Protein AF-A0A356TCF1-F1 (afdb_monomer)

Radius of gyration: 14.04 Å; Cα contacts (8 Å, |Δi|>4): 67; chains: 1; bounding box: 32×21×37 Å

Solvent-accessible surface area (backbone atoms only — not comparable to full-atom values): 4618 Å² total; per-residue (Å²): 108,74,66,56,53,54,49,53,56,28,51,79,66,71,62,67,79,75,69,64,39,84,41,50,53,60,59,22,47,52,53,18,50,63,74,41,46,65,58,39,56,73,71,71,54,86,86,87,86,88,77,76,95,60,82,47,78,42,80,40,32,58,70,59,50,15,49,51,45,32,55,51,66,76,71,109

Foldseek 3Di:
DVVVVVVVVCVVVVNDDWPWDWDFLVLLLVLLCVVCVVVCVVVVHDDDDDDDPDGDIDGGRSPVSSVVNNVVSVVD

Mean predicted aligned error: 6.13 Å

pLDDT: mean 87.23, std 12.87, range [51.53, 97.88]

Nearest PDB structures (foldseek):
  4q20-assembly1_A  TM=8.871E-01  e=2.139E-03  Caulobacter vibrioides CB15
  4q20-assembly1_B  TM=8.892E-01  e=1.143E-02  Caulobacter vibrioides CB15
  3jz3-assembly1_A  TM=7.223E-01  e=2.499E-01  Escherichia coli K-12
  6paj-assembly1_A  TM=7.475E-01  e=6.388E-01  Staphylococcus aureus
  6paj-assembly1_B  TM=6.552E-01  e=2.284E+00  Staphylococcus aureus

Secondary structure (DSSP, 8-state):
-HHHHHHHHHHHTT------EEEEHHHHHHHHHHHHHHHHHHTT--------SS--EEEE-HHHHHHHHHHHHHH-

Structure (mmCIF, N/CA/C/O backbone):
data_AF-A0A356TCF1-F1
#
_entry.id   AF-A0A356TCF1-F1
#
loop_
_atom_site.group_PDB
_atom_site.id
_atom_site.type_symbol
_atom_site.label_atom_id
_atom_site.label_alt_id
_atom_site.label_comp_id
_atom_site.label_asym_id
_atom_site.label_entity_id
_atom_site.label_seq_id
_atom_site.pdbx_PDB_ins_code
_atom_site.Cartn_x
_atom_site.Cartn_y
_atom_site.Cartn_z
_atom_site.occupancy
_atom_site.B_iso_or_e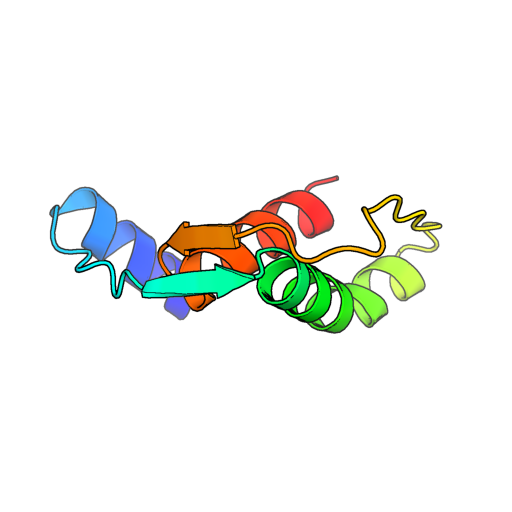quiv
_atom_site.auth_seq_id
_atom_site.auth_comp_id
_atom_site.auth_asym_id
_atom_site.auth_atom_id
_atom_site.pdbx_PDB_model_num
ATOM 1 N N . LEU A 1 1 ? 8.899 9.921 9.144 1.00 51.97 1 LEU A N 1
ATOM 2 C CA . LEU A 1 1 ? 9.811 9.912 10.318 1.00 51.97 1 LEU A CA 1
ATOM 3 C C . LEU A 1 1 ? 9.113 10.265 11.632 1.00 51.97 1 LEU A C 1
ATOM 5 O O . LEU A 1 1 ? 9.064 9.396 12.491 1.00 51.97 1 LEU A O 1
ATOM 9 N N . VAL A 1 2 ? 8.552 11.471 11.822 1.00 51.53 2 VAL A N 1
ATOM 10 C CA . VAL A 1 2 ? 7.779 11.772 13.055 1.00 51.53 2 VAL A CA 1
ATOM 11 C C . VAL A 1 2 ? 6.479 10.956 13.120 1.00 51.53 2 VAL A C 1
ATOM 13 O O . VAL A 1 2 ? 6.195 10.372 14.163 1.00 51.53 2 VAL A O 1
ATOM 16 N N . ASP A 1 3 ? 5.746 10.838 12.008 1.00 57.53 3 ASP A N 1
ATOM 17 C CA . ASP A 1 3 ? 4.523 10.018 11.945 1.00 57.53 3 ASP A CA 1
ATOM 18 C C . ASP A 1 3 ? 4.794 8.527 12.204 1.00 57.53 3 ASP A C 1
ATOM 20 O O . ASP A 1 3 ? 4.087 7.902 12.992 1.00 57.53 3 ASP A O 1
ATOM 24 N N . ASP A 1 4 ? 5.882 7.978 11.653 1.00 62.50 4 ASP A N 1
ATOM 25 C CA . ASP A 1 4 ? 6.254 6.572 11.870 1.00 62.50 4 ASP A CA 1
ATOM 26 C C . ASP A 1 4 ? 6.603 6.283 13.341 1.00 62.50 4 ASP A C 1
ATOM 28 O O . ASP A 1 4 ? 6.210 5.252 13.887 1.00 62.50 4 ASP A O 1
ATOM 32 N N . LEU A 1 5 ? 7.281 7.213 14.027 1.00 61.88 5 LEU A N 1
ATOM 33 C CA . LEU A 1 5 ? 7.579 7.099 15.462 1.00 61.88 5 LEU A CA 1
ATOM 34 C C . LEU A 1 5 ? 6.312 7.170 16.329 1.00 61.88 5 LEU A C 1
ATOM 36 O O . LEU A 1 5 ? 6.199 6.445 17.324 1.00 61.88 5 LEU A O 1
ATOM 40 N N . LEU A 1 6 ? 5.345 8.017 15.959 1.00 62.62 6 LEU A N 1
ATOM 41 C CA . LEU A 1 6 ? 4.054 8.099 16.647 1.00 62.62 6 LEU A CA 1
ATOM 42 C C . LEU A 1 6 ? 3.245 6.812 16.475 1.00 62.62 6 LEU A C 1
ATOM 44 O O . LEU A 1 6 ? 2.635 6.336 17.437 1.00 62.62 6 LEU A O 1
ATOM 48 N N . ASP A 1 7 ? 3.277 6.221 15.285 1.00 64.75 7 ASP A N 1
ATOM 49 C CA . ASP A 1 7 ? 2.596 4.963 15.007 1.00 64.75 7 ASP A CA 1
ATOM 50 C C . ASP A 1 7 ? 3.234 3.785 15.747 1.00 64.75 7 ASP A C 1
ATOM 52 O O . ASP A 1 7 ? 2.516 3.050 16.426 1.00 64.75 7 ASP A O 1
ATOM 56 N N . VAL A 1 8 ? 4.566 3.662 15.756 1.00 65.62 8 VAL A N 1
ATOM 57 C CA . VAL A 1 8 ? 5.279 2.649 16.563 1.00 65.62 8 VAL A CA 1
ATOM 58 C C . VAL A 1 8 ? 4.933 2.786 18.050 1.00 65.62 8 VAL A C 1
ATOM 60 O O . VAL A 1 8 ? 4.673 1.793 18.736 1.00 65.62 8 VAL A O 1
ATOM 63 N N . SER A 1 9 ? 4.844 4.020 18.552 1.00 65.19 9 SER A N 1
ATOM 64 C CA . SER A 1 9 ? 4.451 4.291 19.935 1.00 65.19 9 SER A CA 1
ATOM 65 C C . SER A 1 9 ? 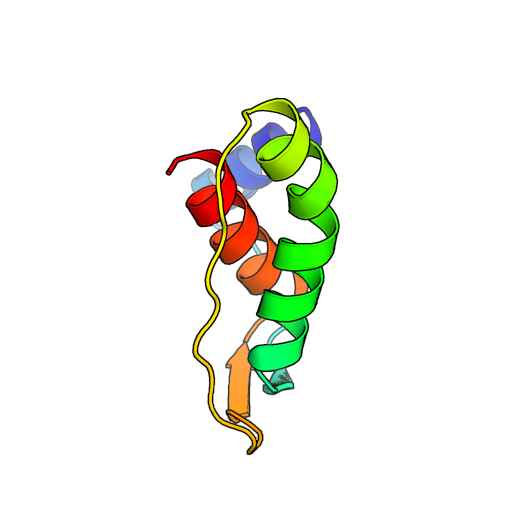3.012 3.870 20.257 1.00 65.19 9 SER A C 1
ATOM 67 O O . SER A 1 9 ? 2.732 3.425 21.374 1.00 65.19 9 SER A O 1
ATOM 69 N N . ARG A 1 10 ? 2.085 4.000 19.300 1.00 67.19 10 ARG A N 1
ATOM 70 C CA . ARG A 1 10 ? 0.694 3.544 19.451 1.00 67.19 10 ARG A CA 1
ATOM 71 C C . ARG A 1 10 ? 0.584 2.023 19.343 1.00 67.19 10 ARG A C 1
ATOM 73 O O . ARG A 1 10 ? -0.171 1.444 20.122 1.00 67.19 10 ARG A O 1
ATOM 80 N N . ILE A 1 11 ? 1.363 1.382 18.465 1.00 68.19 11 ILE A N 1
ATOM 81 C CA . ILE A 1 11 ? 1.439 -0.087 18.336 1.00 68.19 11 ILE A CA 1
ATOM 82 C C . ILE A 1 11 ? 1.924 -0.702 19.646 1.00 68.19 11 ILE A C 1
ATOM 84 O O . ILE A 1 11 ? 1.252 -1.563 20.206 1.00 68.19 11 ILE A O 1
ATOM 88 N N . SER A 1 12 ? 3.050 -0.211 20.173 1.00 64.25 12 SER A N 1
ATOM 89 C CA . SER A 1 12 ? 3.664 -0.722 21.406 1.00 64.25 12 SER A CA 1
ATOM 90 C C . SER A 1 12 ? 2.746 -0.601 22.631 1.00 64.25 12 SER A C 1
ATOM 92 O O . SER A 1 12 ? 2.845 -1.395 23.562 1.00 64.25 12 SER A O 1
ATOM 94 N N . ARG A 1 13 ? 1.805 0.353 22.617 1.00 72.94 13 ARG A N 1
ATOM 95 C CA . ARG A 1 13 ? 0.801 0.546 23.676 1.00 72.94 13 ARG A CA 1
ATOM 96 C C . ARG A 1 13 ? -0.542 -0.141 23.398 1.00 72.94 13 ARG A C 1
ATOM 98 O O . ARG A 1 13 ? -1.481 0.087 24.155 1.00 72.94 13 ARG A O 1
ATOM 105 N N . GLY A 1 14 ? -0.667 -0.909 22.313 1.00 61.19 14 GLY A N 1
ATOM 106 C CA . GLY A 1 14 ? -1.924 -1.552 21.911 1.00 61.19 14 GLY A CA 1
ATOM 107 C C . GLY A 1 14 ? -3.044 -0.574 21.530 1.00 61.19 14 GLY A C 1
ATOM 108 O O . GLY A 1 14 ? -4.210 -0.944 2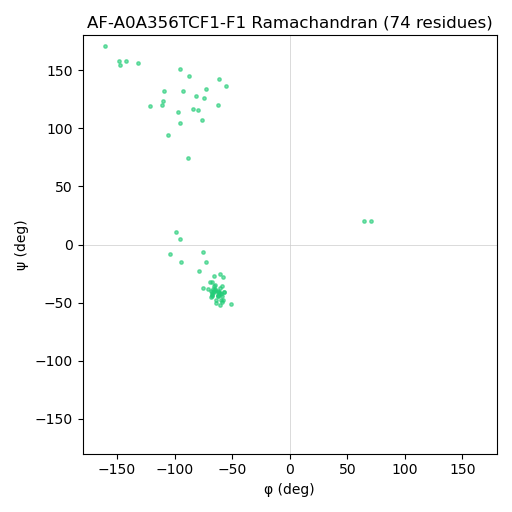1.562 1.00 61.19 14 GLY A O 1
ATOM 109 N N . LYS A 1 15 ? -2.713 0.682 21.198 1.00 67.56 15 LYS A N 1
ATOM 110 C CA . LYS A 1 15 ? -3.672 1.774 20.934 1.00 67.56 15 LYS A CA 1
ATOM 111 C C . LYS A 1 15 ? -3.937 2.031 19.450 1.00 67.56 15 LYS A C 1
ATOM 113 O O . LYS A 1 15 ? -4.508 3.066 19.111 1.00 67.56 15 LYS A O 1
ATOM 118 N N . ILE A 1 16 ? -3.482 1.161 18.550 1.00 73.06 16 ILE A N 1
ATOM 119 C CA . ILE A 1 16 ? -3.891 1.287 17.150 1.00 73.06 16 ILE A CA 1
ATOM 120 C C . ILE A 1 16 ? -5.320 0.776 17.016 1.00 73.06 16 ILE A C 1
ATOM 122 O O . ILE A 1 16 ? -5.578 -0.424 17.045 1.00 73.06 16 ILE A O 1
ATOM 126 N N . GLU A 1 17 ? -6.239 1.716 16.838 1.00 81.50 17 GLU A N 1
ATOM 127 C CA . GLU A 1 17 ? -7.562 1.435 16.304 1.00 81.50 17 GLU A CA 1
ATOM 128 C C . GLU A 1 17 ? -7.450 1.321 14.783 1.00 81.50 17 GLU A C 1
ATOM 130 O O . GLU A 1 17 ? -7.091 2.280 14.098 1.00 81.50 17 GLU A O 1
ATOM 135 N N . LEU A 1 18 ? -7.726 0.126 14.259 1.00 87.94 18 LEU A N 1
ATOM 136 C CA . LEU A 1 18 ? -7.807 -0.102 12.821 1.00 87.94 18 LEU A CA 1
ATOM 137 C C . LEU A 1 18 ? -9.176 0.339 12.320 1.00 87.94 18 LEU A C 1
ATOM 139 O O . LEU A 1 18 ? -10.204 -0.132 12.810 1.00 87.94 18 LEU A O 1
ATOM 143 N N . ARG A 1 19 ? -9.194 1.180 11.288 1.00 90.25 19 ARG A N 1
ATOM 144 C CA . ARG A 1 19 ? -10.426 1.546 10.587 1.00 90.25 19 ARG A CA 1
ATOM 145 C C . ARG A 1 19 ? -10.680 0.541 9.478 1.00 90.25 19 ARG A C 1
ATOM 147 O O . ARG A 1 19 ? -10.432 0.813 8.307 1.00 90.25 19 ARG A O 1
ATOM 154 N N . ARG A 1 20 ? -11.117 -0.654 9.873 1.00 93.62 20 ARG A N 1
ATOM 155 C CA . ARG A 1 20 ? -11.378 -1.742 8.931 1.00 93.62 20 ARG A CA 1
ATOM 156 C C . ARG A 1 20 ? -12.644 -1.483 8.129 1.00 93.62 20 ARG A C 1
ATOM 158 O O . ARG A 1 20 ? -13.676 -1.110 8.685 1.00 93.62 20 ARG A O 1
ATOM 165 N N . ALA A 1 21 ? -12.546 -1.694 6.828 1.00 95.94 21 ALA A N 1
ATOM 166 C CA . ALA A 1 21 ? -13.672 -1.711 5.920 1.00 95.94 21 ALA A CA 1
ATOM 167 C C . ALA A 1 21 ? -13.390 -2.685 4.776 1.00 95.94 21 ALA A C 1
ATOM 169 O O . ALA A 1 21 ? -12.236 -2.957 4.430 1.00 95.94 21 ALA A O 1
ATOM 170 N N . ARG A 1 22 ? -14.462 -3.156 4.132 1.00 97.75 22 ARG A N 1
ATOM 171 C CA . ARG A 1 22 ? -14.338 -3.859 2.858 1.00 97.75 22 ARG A CA 1
ATOM 172 C C . ARG A 1 22 ? -13.750 -2.905 1.821 1.00 97.75 22 ARG A C 1
ATOM 174 O O . ARG A 1 22 ? -14.362 -1.889 1.501 1.00 97.75 22 ARG A O 1
ATOM 181 N N . MET A 1 23 ? -12.600 -3.262 1.269 1.00 96.81 23 MET A N 1
ATOM 182 C CA . MET A 1 23 ? -11.880 -2.446 0.296 1.00 96.81 23 MET A CA 1
ATOM 183 C C . MET A 1 23 ? -11.229 -3.300 -0.789 1.00 96.81 23 MET A C 1
ATOM 185 O O . MET A 1 23 ? -10.985 -4.489 -0.589 1.00 96.81 23 MET A O 1
ATOM 189 N N . ASP A 1 24 ? -10.941 -2.688 -1.935 1.00 97.50 24 ASP A N 1
ATOM 190 C CA . ASP A 1 24 ? -10.104 -3.290 -2.970 1.00 97.50 24 ASP A CA 1
ATOM 191 C C . ASP A 1 24 ? -8.629 -3.040 -2.630 1.00 97.50 24 ASP A C 1
ATOM 193 O O . ASP A 1 24 ? -8.179 -1.892 -2.585 1.00 97.50 24 ASP A O 1
ATOM 197 N N . LEU A 1 25 ? -7.875 -4.111 -2.379 1.00 96.94 25 LEU A N 1
ATOM 198 C CA . LEU A 1 25 ? -6.464 -4.057 -1.989 1.00 96.94 25 LEU A CA 1
ATOM 199 C C . LEU A 1 25 ? -5.597 -3.324 -3.021 1.00 96.94 25 LEU A C 1
ATOM 201 O O . LEU A 1 25 ? -4.594 -2.707 -2.661 1.00 96.94 25 LEU A O 1
ATOM 205 N N . ARG A 1 26 ? -6.003 -3.350 -4.294 1.00 96.44 26 ARG A N 1
ATOM 206 C CA . ARG A 1 26 ? -5.271 -2.709 -5.391 1.00 96.44 26 ARG A CA 1
ATOM 207 C C . ARG A 1 26 ? -5.108 -1.208 -5.170 1.00 96.44 26 ARG A C 1
ATOM 209 O O . ARG A 1 26 ? -4.034 -0.691 -5.435 1.00 96.44 26 ARG A O 1
ATOM 216 N N . HIS A 1 27 ? -6.095 -0.532 -4.579 1.00 95.06 27 HIS A N 1
ATOM 217 C CA . HIS A 1 27 ? -5.996 0.903 -4.290 1.00 95.06 27 HIS A CA 1
ATOM 218 C C . HIS A 1 27 ? -4.910 1.236 -3.254 1.00 95.06 27 HIS A C 1
ATOM 220 O O . HIS A 1 27 ? -4.250 2.270 -3.361 1.00 95.06 27 HIS A O 1
ATOM 226 N N . ALA A 1 28 ? -4.702 0.370 -2.254 1.00 96.00 28 ALA A N 1
ATOM 227 C CA . ALA A 1 28 ? -3.621 0.556 -1.286 1.00 96.00 28 ALA A CA 1
ATOM 228 C C . ALA A 1 28 ? -2.248 0.364 -1.942 1.00 96.00 28 ALA A C 1
ATOM 230 O O . ALA A 1 28 ? -1.330 1.134 -1.666 1.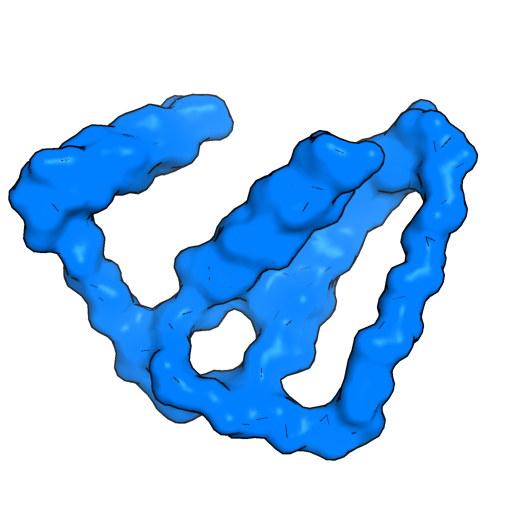00 96.00 28 ALA A O 1
ATOM 231 N N . LEU A 1 29 ? -2.124 -0.624 -2.835 1.00 96.38 29 LEU A N 1
ATOM 232 C CA . LEU A 1 29 ? -0.909 -0.830 -3.619 1.00 96.38 29 LEU A CA 1
ATOM 233 C C . LEU A 1 29 ? -0.643 0.353 -4.560 1.00 96.38 29 LEU A C 1
ATOM 235 O O . LEU A 1 29 ? 0.460 0.883 -4.551 1.00 96.38 29 LEU A O 1
ATOM 239 N N . ASP A 1 30 ? -1.648 0.811 -5.312 1.00 95.38 30 ASP A N 1
ATOM 240 C CA . ASP A 1 30 ? -1.525 1.953 -6.228 1.00 95.38 30 ASP A CA 1
ATOM 241 C C . ASP A 1 30 ? -1.062 3.219 -5.477 1.00 95.38 30 ASP A C 1
ATOM 243 O O . ASP A 1 30 ? -0.164 3.922 -5.935 1.00 95.38 30 ASP A O 1
ATOM 247 N N . SER A 1 31 ? -1.587 3.456 -4.268 1.00 95.25 31 SER A N 1
ATOM 248 C CA . SER A 1 31 ? -1.154 4.573 -3.411 1.00 95.25 31 SER A CA 1
ATOM 249 C C . SER A 1 31 ? 0.323 4.469 -3.003 1.00 95.25 31 SER A C 1
ATOM 251 O O . SER A 1 31 ? 1.034 5.473 -2.975 1.00 95.25 31 SER A O 1
ATOM 253 N N . ALA A 1 32 ? 0.801 3.261 -2.693 1.00 95.25 32 ALA A N 1
ATOM 254 C CA . ALA A 1 32 ? 2.200 3.023 -2.344 1.00 95.25 32 ALA A CA 1
ATOM 255 C C . ALA A 1 32 ? 3.140 3.164 -3.552 1.00 95.25 32 ALA A C 1
ATOM 257 O O . ALA A 1 32 ? 4.236 3.715 -3.427 1.00 95.25 32 ALA A O 1
ATOM 258 N N . LEU A 1 33 ? 2.704 2.708 -4.729 1.00 95.31 33 LEU A N 1
ATOM 259 C CA . LEU A 1 33 ? 3.436 2.868 -5.986 1.00 95.31 33 LEU A CA 1
ATOM 260 C C . LEU A 1 33 ? 3.607 4.349 -6.342 1.00 95.31 33 LEU A C 1
ATOM 262 O O . LEU A 1 33 ? 4.712 4.767 -6.681 1.00 95.31 33 LEU A O 1
ATOM 266 N N . GLU A 1 34 ? 2.549 5.151 -6.202 1.00 94.38 34 GLU A N 1
ATOM 267 C CA . GLU A 1 34 ? 2.601 6.603 -6.412 1.00 94.38 34 GLU A CA 1
ATOM 268 C C . GLU A 1 34 ? 3.609 7.262 -5.453 1.00 94.38 34 GLU A C 1
ATOM 270 O O . GLU A 1 34 ? 4.483 8.017 -5.878 1.00 94.38 34 GLU A O 1
ATOM 275 N N . ALA A 1 35 ? 3.545 6.912 -4.162 1.00 92.06 35 ALA A N 1
ATOM 276 C CA . ALA A 1 35 ? 4.404 7.482 -3.124 1.00 92.06 35 ALA A CA 1
ATOM 277 C C . ALA A 1 35 ? 5.895 7.125 -3.280 1.00 92.06 35 ALA A C 1
ATOM 279 O O . ALA A 1 35 ? 6.759 7.873 -2.823 1.00 92.06 35 ALA A O 1
ATOM 280 N N . THR A 1 36 ? 6.210 5.989 -3.908 1.00 93.69 36 THR A N 1
ATOM 281 C CA . THR A 1 36 ? 7.588 5.479 -4.047 1.00 93.69 36 THR A CA 1
ATOM 282 C C . THR A 1 36 ? 8.183 5.677 -5.442 1.00 93.69 36 THR A C 1
ATOM 284 O O . THR A 1 36 ? 9.388 5.495 -5.620 1.00 93.69 36 THR A O 1
ATOM 287 N N . ARG A 1 37 ? 7.385 6.124 -6.422 1.00 92.88 37 ARG A N 1
ATOM 288 C CA . ARG A 1 37 ? 7.788 6.309 -7.827 1.00 92.88 37 ARG A CA 1
ATOM 289 C C . ARG A 1 37 ? 9.064 7.134 -7.991 1.00 92.88 37 ARG A C 1
ATOM 291 O O . ARG A 1 37 ? 9.998 6.705 -8.667 1.00 92.88 37 ARG A O 1
ATOM 298 N N . ASP A 1 38 ? 9.109 8.304 -7.359 1.00 93.19 38 ASP A N 1
ATOM 299 C CA . ASP A 1 38 ? 10.249 9.222 -7.440 1.00 93.19 38 ASP A CA 1
ATOM 300 C C . ASP A 1 38 ? 11.513 8.634 -6.811 1.00 93.19 38 ASP A C 1
ATOM 302 O O . ASP A 1 38 ? 12.612 8.824 -7.332 1.00 93.19 38 ASP A O 1
ATOM 306 N N . LEU A 1 39 ? 11.364 7.922 -5.692 1.00 93.12 39 LEU A N 1
ATOM 307 C CA . LEU A 1 39 ? 12.479 7.2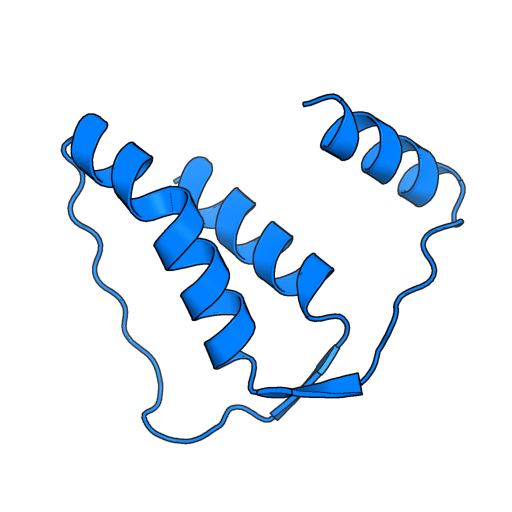86 -4.996 1.00 93.12 39 LEU A CA 1
ATOM 308 C C . LEU A 1 39 ? 13.104 6.201 -5.875 1.00 93.12 39 LEU A C 1
ATOM 310 O O . LEU A 1 39 ? 14.307 6.224 -6.114 1.00 93.12 39 LEU A O 1
ATOM 314 N N . ILE A 1 40 ? 12.275 5.305 -6.409 1.00 93.19 40 ILE A N 1
ATOM 315 C CA . ILE A 1 40 ? 12.701 4.199 -7.274 1.00 93.19 40 ILE A CA 1
ATOM 316 C C . ILE A 1 40 ? 13.417 4.733 -8.521 1.00 93.19 40 ILE A C 1
ATOM 318 O O . ILE A 1 40 ? 14.498 4.251 -8.868 1.00 93.19 40 ILE A O 1
ATOM 322 N N . ALA A 1 41 ? 12.863 5.775 -9.152 1.00 92.94 41 ALA A N 1
ATOM 323 C CA . ALA A 1 41 ? 13.469 6.411 -10.318 1.00 92.94 41 ALA A CA 1
ATOM 324 C C . ALA A 1 41 ? 14.838 7.037 -10.000 1.00 92.94 41 ALA A C 1
ATOM 326 O O . ALA A 1 41 ? 15.787 6.863 -10.765 1.00 92.94 41 ALA A O 1
ATOM 327 N N . ARG A 1 42 ? 14.969 7.738 -8.863 1.00 94.56 42 ARG A N 1
ATOM 328 C CA . ARG A 1 42 ? 16.239 8.354 -8.425 1.00 94.56 42 ARG A CA 1
ATOM 329 C C . ARG A 1 42 ? 17.299 7.318 -8.05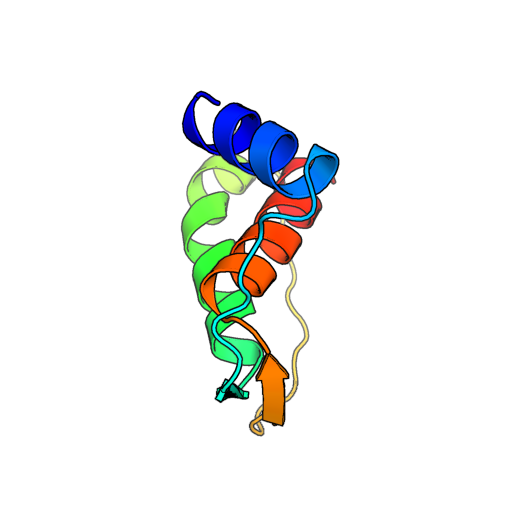9 1.00 94.56 42 ARG A C 1
ATOM 331 O O . ARG A 1 42 ? 18.477 7.568 -8.294 1.00 94.56 42 ARG A O 1
ATOM 338 N N . SER A 1 43 ? 16.887 6.170 -7.530 1.00 92.75 43 SER A N 1
ATOM 339 C CA . SER A 1 43 ? 17.774 5.035 -7.251 1.00 92.75 43 SER A CA 1
ATOM 340 C C . SER A 1 43 ? 18.176 4.258 -8.513 1.00 92.75 43 SER A C 1
ATOM 342 O O . SER A 1 43 ? 19.018 3.368 -8.440 1.00 92.75 43 SER A O 1
ATOM 344 N N . GLY A 1 44 ? 17.603 4.585 -9.680 1.00 93.75 44 GLY A N 1
ATOM 345 C CA . GLY A 1 44 ? 17.893 3.904 -10.944 1.00 93.75 44 GLY A CA 1
ATOM 346 C C . GLY A 1 44 ? 17.348 2.474 -11.012 1.00 93.75 44 GLY A C 1
ATOM 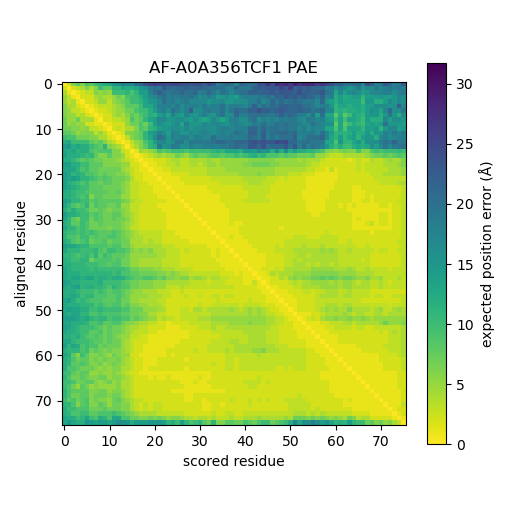347 O O . GLY A 1 44 ? 17.827 1.675 -11.816 1.00 93.75 44 GLY A O 1
ATOM 348 N N . HIS A 1 45 ? 16.369 2.136 -10.170 1.00 93.44 45 HIS A N 1
ATOM 349 C CA . HIS A 1 45 ? 15.753 0.814 -10.147 1.00 93.44 45 HIS A CA 1
ATOM 350 C C . HIS A 1 45 ? 14.591 0.728 -11.138 1.00 93.44 45 HIS A C 1
ATOM 352 O O . HIS A 1 45 ? 13.847 1.687 -11.349 1.00 93.44 45 HIS A O 1
ATOM 358 N N . SER A 1 46 ? 14.417 -0.448 -11.738 1.00 90.75 46 SER A N 1
ATOM 359 C CA . SER A 1 46 ? 13.225 -0.784 -12.508 1.00 90.75 46 SER A CA 1
ATOM 360 C C . SER A 1 46 ? 12.212 -1.485 -11.606 1.00 90.75 46 SER A C 1
ATOM 362 O O . SER A 1 46 ? 12.546 -2.421 -10.884 1.00 90.75 46 SER A O 1
ATOM 364 N N . LEU A 1 47 ? 10.957 -1.039 -11.662 1.00 92.00 47 LEU A N 1
ATOM 365 C CA . LEU A 1 47 ? 9.852 -1.652 -10.933 1.00 92.00 47 LEU A CA 1
ATOM 366 C C . LEU A 1 47 ? 8.910 -2.346 -11.914 1.00 92.00 47 LEU A C 1
ATOM 368 O O . LEU A 1 47 ? 8.381 -1.710 -12.826 1.00 92.00 47 LEU A O 1
ATOM 372 N N . ALA A 1 48 ? 8.680 -3.637 -11.698 1.00 93.56 48 ALA A N 1
ATOM 373 C CA . ALA A 1 48 ? 7.647 -4.406 -12.378 1.00 93.56 48 ALA A CA 1
ATOM 374 C C . ALA A 1 48 ? 6.528 -4.729 -11.382 1.00 93.56 48 ALA A C 1
ATOM 376 O O . ALA A 1 48 ? 6.797 -5.172 -10.267 1.00 93.56 48 ALA A O 1
ATOM 377 N N . VAL A 1 49 ? 5.278 -4.503 -11.786 1.00 93.50 49 VAL A N 1
ATOM 378 C CA . VAL A 1 49 ? 4.097 -4.772 -10.959 1.00 93.50 49 VAL A CA 1
ATOM 379 C C . VAL A 1 49 ? 3.204 -5.751 -11.699 1.00 93.50 49 VAL A C 1
ATOM 381 O O . VAL A 1 49 ? 2.707 -5.443 -12.780 1.00 93.50 49 VAL A O 1
ATOM 384 N N . GLU A 1 50 ? 2.977 -6.911 -11.095 1.00 94.88 50 GLU A N 1
ATOM 385 C CA . GLU A 1 50 ? 2.015 -7.900 -11.567 1.00 94.88 50 GLU A CA 1
ATOM 386 C C . GLU A 1 50 ? 0.856 -7.959 -10.571 1.00 94.88 50 GLU A C 1
ATOM 388 O O . GLU A 1 50 ? 1.053 -8.214 -9.381 1.00 94.88 50 GLU A O 1
ATOM 393 N N . ARG A 1 51 ? -0.363 -7.671 -11.037 1.00 92.31 51 ARG A N 1
ATOM 394 C CA . ARG A 1 51 ? -1.564 -7.729 -10.201 1.00 92.31 51 ARG A CA 1
ATOM 395 C C . ARG A 1 51 ? -2.796 -8.138 -11.003 1.00 92.31 51 ARG A C 1
ATOM 397 O O . ARG A 1 51 ? -2.845 -7.855 -12.196 1.00 92.31 51 ARG A O 1
ATOM 404 N N . PRO A 1 52 ? -3.819 -8.729 -10.361 1.00 94.50 52 PRO A N 1
ATOM 405 C CA . PRO A 1 52 ? -5.071 -9.050 -11.036 1.00 94.50 52 PRO A CA 1
ATOM 406 C C . PRO A 1 52 ? -5.791 -7.805 -11.583 1.00 94.50 52 PRO A C 1
ATOM 408 O O . PRO A 1 52 ? -5.880 -6.765 -10.917 1.00 94.50 52 PRO A O 1
ATOM 411 N N . ASP A 1 53 ? -6.406 -7.953 -12.758 1.00 92.94 53 ASP A N 1
ATOM 412 C CA . ASP A 1 53 ? -7.286 -6.933 -13.353 1.00 92.94 53 ASP A CA 1
ATOM 413 C C . ASP A 1 53 ? -8.636 -6.818 -12.632 1.00 92.94 53 ASP A C 1
ATOM 415 O O . ASP A 1 53 ? -9.357 -5.824 -12.763 1.00 92.94 53 ASP A O 1
ATOM 419 N N . VAL A 1 54 ? -8.964 -7.807 -11.803 1.00 96.38 54 VAL A N 1
ATOM 420 C CA . VAL A 1 54 ? -10.177 -7.839 -10.985 1.00 96.38 54 VAL A CA 1
ATOM 421 C C . VAL A 1 54 ? -9.921 -7.312 -9.567 1.00 96.38 54 VAL A C 1
ATOM 423 O O . VAL A 1 54 ? -8.807 -7.451 -9.057 1.00 96.38 54 VAL A O 1
ATOM 426 N N . PRO A 1 55 ? -10.935 -6.719 -8.905 1.00 96.94 55 PRO A N 1
ATOM 427 C CA . PRO A 1 55 ? -10.832 -6.304 -7.510 1.00 96.94 55 PRO A CA 1
ATOM 428 C C . PRO A 1 55 ? -10.427 -7.443 -6.578 1.00 96.94 55 PRO A C 1
ATOM 430 O O . PRO A 1 55 ? -11.000 -8.533 -6.636 1.00 96.94 55 PRO A O 1
ATOM 433 N N . VAL A 1 56 ? -9.502 -7.156 -5.662 1.00 97.25 56 VAL A N 1
ATOM 434 C CA . VAL A 1 56 ? -9.128 -8.076 -4.583 1.00 97.25 56 VAL A CA 1
ATOM 435 C C . VAL A 1 56 ? -9.724 -7.537 -3.292 1.00 97.25 56 VAL A C 1
ATOM 437 O O . VAL A 1 56 ? -9.156 -6.662 -2.641 1.00 97.25 56 VAL A O 1
ATOM 440 N N . TRP A 1 57 ? -10.913 -8.030 -2.947 1.00 97.81 57 TRP A N 1
ATOM 441 C CA . TRP A 1 57 ? -11.641 -7.571 -1.767 1.00 97.81 57 TRP A CA 1
ATOM 442 C C . TRP A 1 57 ? -11.018 -8.105 -0.478 1.00 97.81 57 TRP A C 1
ATOM 444 O O . TRP A 1 57 ? -10.893 -9.315 -0.302 1.00 97.81 57 TRP A O 1
ATOM 454 N N . VAL A 1 58 ? -10.706 -7.200 0.446 1.00 97.38 58 VAL A N 1
ATOM 455 C CA . VAL A 1 58 ? -10.219 -7.513 1.795 1.00 97.38 58 VAL A CA 1
ATOM 456 C C . VAL A 1 58 ? -10.991 -6.708 2.837 1.00 97.38 58 VAL A C 1
ATOM 458 O O . VAL A 1 58 ? -11.534 -5.650 2.523 1.00 97.38 58 VAL A O 1
ATOM 461 N N . ASP A 1 59 ? -11.036 -7.201 4.073 1.00 97.88 59 ASP A N 1
ATOM 462 C CA . ASP A 1 59 ? -11.452 -6.414 5.237 1.00 97.88 59 ASP A CA 1
ATOM 463 C C . ASP A 1 59 ? -10.203 -5.853 5.925 1.00 97.88 59 ASP A C 1
ATOM 465 O O . ASP A 1 59 ? -9.434 -6.592 6.547 1.00 97.88 59 ASP A O 1
ATOM 469 N N . GLY A 1 60 ? -9.946 -4.558 5.748 1.00 95.12 60 GLY A N 1
ATOM 470 C CA . GLY A 1 60 ? -8.675 -3.960 6.141 1.00 95.12 60 GLY A CA 1
ATOM 471 C C . GLY A 1 60 ? -8.727 -2.449 6.293 1.00 95.12 60 GLY A C 1
ATOM 472 O O . GLY A 1 60 ? -9.713 -1.800 5.957 1.00 95.12 60 GLY A O 1
ATOM 473 N N . ASP A 1 61 ? -7.647 -1.897 6.839 1.00 94.25 61 ASP A N 1
ATOM 474 C CA . ASP A 1 61 ? -7.431 -0.455 6.941 1.00 94.25 61 ASP A CA 1
ATOM 475 C C . ASP A 1 61 ? -6.554 -0.008 5.765 1.00 94.25 61 ASP A C 1
ATOM 477 O O . ASP A 1 61 ? -5.388 -0.402 5.660 1.00 94.25 61 ASP A O 1
ATOM 481 N N . ALA A 1 62 ? -7.130 0.795 4.871 1.00 92.81 62 ALA A N 1
ATOM 482 C CA . ALA A 1 62 ? -6.487 1.201 3.625 1.00 92.81 62 ALA A CA 1
ATOM 483 C C . ALA A 1 62 ? -5.179 1.969 3.848 1.00 92.81 62 ALA A C 1
ATOM 485 O O . ALA A 1 62 ? -4.194 1.711 3.156 1.00 92.81 62 ALA A O 1
ATOM 486 N N . ALA A 1 63 ? -5.151 2.877 4.827 1.00 90.62 63 ALA A N 1
ATOM 487 C CA . ALA A 1 63 ? -3.972 3.693 5.103 1.00 90.62 63 ALA A CA 1
ATOM 488 C C . ALA A 1 63 ? -2.828 2.825 5.637 1.00 90.62 63 ALA A C 1
ATOM 490 O O . ALA A 1 63 ? -1.679 2.965 5.219 1.00 90.62 63 ALA A O 1
ATOM 491 N N . ARG A 1 64 ? -3.155 1.873 6.518 1.00 91.75 64 ARG A N 1
ATOM 492 C CA . ARG A 1 64 ? -2.170 0.940 7.074 1.00 91.75 64 ARG A CA 1
ATOM 493 C C . ARG A 1 64 ? -1.625 -0.015 6.022 1.00 91.75 64 ARG A C 1
ATOM 495 O O . ARG A 1 64 ? -0.420 -0.233 5.984 1.00 91.75 64 ARG A O 1
ATOM 502 N N . LEU A 1 65 ? -2.476 -0.556 5.153 1.00 95.81 65 LEU A N 1
ATOM 503 C CA . LEU A 1 65 ? -2.031 -1.441 4.074 1.00 95.81 65 LEU A CA 1
ATOM 504 C C . LEU A 1 65 ? -1.156 -0.705 3.051 1.00 95.81 65 LEU A C 1
ATOM 506 O O . LEU A 1 65 ? -0.126 -1.241 2.652 1.00 95.81 65 LEU A O 1
ATOM 510 N N . ALA A 1 66 ? -1.503 0.534 2.689 1.00 94.81 66 ALA A N 1
ATOM 511 C CA . ALA A 1 66 ? -0.654 1.363 1.832 1.00 94.81 66 ALA A CA 1
ATOM 512 C C . ALA A 1 66 ? 0.722 1.600 2.475 1.00 94.81 66 ALA A C 1
ATOM 514 O O . ALA A 1 66 ? 1.743 1.440 1.815 1.00 94.81 66 ALA A O 1
ATOM 515 N N . GLN A 1 67 ? 0.767 1.886 3.781 1.00 92.19 67 GLN A N 1
ATOM 516 C CA . GLN A 1 67 ? 2.024 2.033 4.518 1.00 92.19 67 GLN A CA 1
ATOM 517 C C . GLN A 1 67 ? 2.855 0.740 4.518 1.00 92.19 67 GLN A C 1
ATOM 519 O O . GLN A 1 67 ? 4.067 0.804 4.332 1.00 92.19 67 GLN A O 1
ATOM 524 N N . VAL A 1 68 ? 2.227 -0.433 4.681 1.00 94.12 68 VAL A N 1
ATOM 525 C CA . VAL A 1 68 ? 2.931 -1.725 4.572 1.00 94.12 68 VAL A CA 1
ATOM 526 C C . VAL A 1 68 ? 3.579 -1.864 3.196 1.00 94.12 68 VAL A C 1
ATOM 528 O O . VAL A 1 68 ? 4.770 -2.150 3.127 1.00 94.12 68 VAL A O 1
ATOM 531 N N . PHE A 1 69 ? 2.837 -1.623 2.113 1.00 95.88 69 PHE A N 1
ATOM 532 C CA . PHE A 1 69 ? 3.393 -1.704 0.761 1.00 95.88 69 PHE A CA 1
ATOM 533 C C . PHE A 1 69 ? 4.514 -0.690 0.529 1.00 95.88 69 PHE A C 1
ATOM 535 O O . PHE A 1 69 ? 5.561 -1.074 0.014 1.00 95.88 69 PHE A O 1
ATOM 542 N N . SER A 1 70 ? 4.343 0.564 0.958 1.00 93.19 70 SER A N 1
ATOM 543 C CA . SER A 1 70 ? 5.393 1.581 0.855 1.00 93.19 70 SER A CA 1
ATOM 544 C C . SER A 1 70 ? 6.658 1.137 1.576 1.00 93.19 70 SER A C 1
ATOM 546 O O . SER A 1 70 ? 7.725 1.161 0.979 1.00 93.19 70 SER A O 1
ATOM 548 N N . ASN A 1 71 ? 6.542 0.644 2.811 1.00 90.81 71 ASN A N 1
ATOM 549 C CA . ASN A 1 71 ? 7.692 0.171 3.582 1.00 90.81 71 ASN A CA 1
ATOM 550 C C . ASN A 1 71 ? 8.419 -0.988 2.890 1.00 90.81 71 ASN A C 1
ATOM 552 O O . ASN A 1 71 ? 9.642 -1.066 2.946 1.00 90.81 71 ASN A O 1
ATOM 556 N N . LEU A 1 72 ? 7.685 -1.897 2.243 1.00 92.19 72 LEU A N 1
ATOM 557 C CA . LEU A 1 72 ? 8.294 -2.983 1.476 1.00 92.19 72 LEU A CA 1
ATOM 558 C C . LEU A 1 72 ? 9.032 -2.452 0.241 1.00 92.19 72 LEU A C 1
ATOM 560 O O . LEU A 1 72 ? 10.161 -2.860 -0.002 1.00 92.19 72 LEU A O 1
ATOM 564 N N . LEU A 1 73 ? 8.428 -1.520 -0.499 1.00 92.25 73 LEU A N 1
ATOM 565 C CA . LEU A 1 73 ? 9.013 -0.929 -1.707 1.00 92.25 73 LEU A CA 1
ATOM 566 C C . LEU A 1 73 ? 10.225 -0.035 -1.415 1.00 92.25 73 LEU A C 1
ATOM 568 O O . LEU A 1 73 ? 11.127 0.039 -2.240 1.00 92.25 73 LEU A O 1
ATOM 572 N N . THR A 1 74 ? 10.263 0.644 -0.266 1.00 89.31 74 THR A N 1
ATOM 573 C CA . THR A 1 74 ? 11.416 1.468 0.132 1.00 89.31 74 THR A CA 1
ATOM 574 C C . THR A 1 74 ? 12.581 0.656 0.690 1.00 89.31 74 THR A C 1
ATOM 576 O O . THR A 1 74 ? 13.699 1.160 0.716 1.00 89.31 74 THR A O 1
ATOM 579 N N . ASN A 1 75 ? 12.315 -0.552 1.198 1.00 86.81 75 ASN A N 1
ATOM 580 C CA . ASN A 1 75 ? 13.326 -1.409 1.822 1.00 86.81 75 ASN A CA 1
ATOM 581 C C . ASN A 1 75 ? 13.946 -2.433 0.860 1.00 86.81 75 ASN A C 1
ATOM 583 O O . ASN A 1 75 ? 14.938 -3.060 1.233 1.00 86.81 75 ASN A O 1
ATOM 587 N N . ALA A 1 76 ? 13.326 -2.656 -0.301 1.00 78.06 76 ALA A N 1
ATOM 588 C CA . A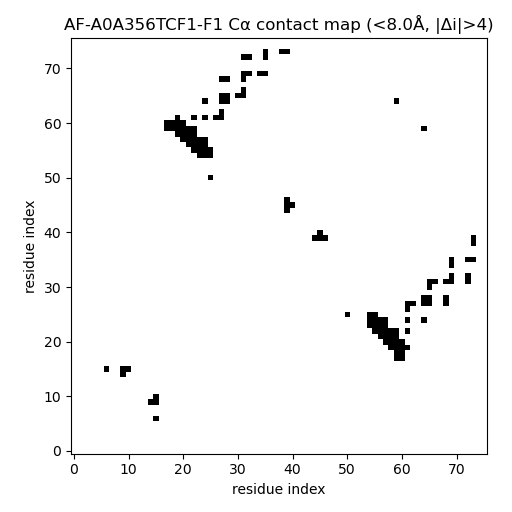LA A 1 76 ? 13.834 -3.529 -1.357 1.00 78.06 76 ALA A CA 1
ATOM 589 C C . ALA A 1 76 ? 15.025 -2.886 -2.080 1.00 78.06 76 ALA A C 1
ATOM 591 O O . ALA A 1 76 ? 15.976 -3.640 -2.387 1.00 78.06 76 ALA A O 1
#

Sequence (76 aa):
LVDDLLDVSRISRGKIELRRARMDLRHALDSALEATRDLI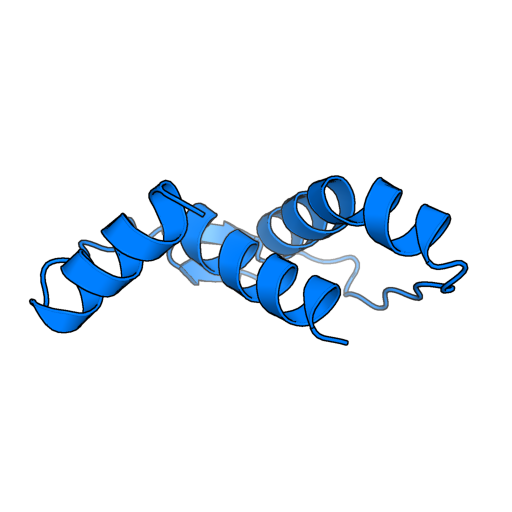ARSGHSLAVERPDVPVWVDGDAARLAQVFSNLLTNA